Protein AF-A0ABD2J330-F1 (afdb_monomer)

Foldseek 3Di:
DVVVVVVVVVVVVVVVVVCCCVVLLVVLVVLLVVLVVVLCCLVVDVVNVPPPCNVVSVVSVVSNVVSVVSVVVSVD

Organism: NCBI:txid157864

Nearest PDB structures (foldseek):
  3t98-assembly1_B  TM=6.580E-01  e=9.813E+00  Rattus norvegicus

Secondary structure (DSSP, 8-state):
-HHHHHHHHHHHHHHHHHHIIIIIHHHHHHHHHHHHHHHHHHHH-GGGTT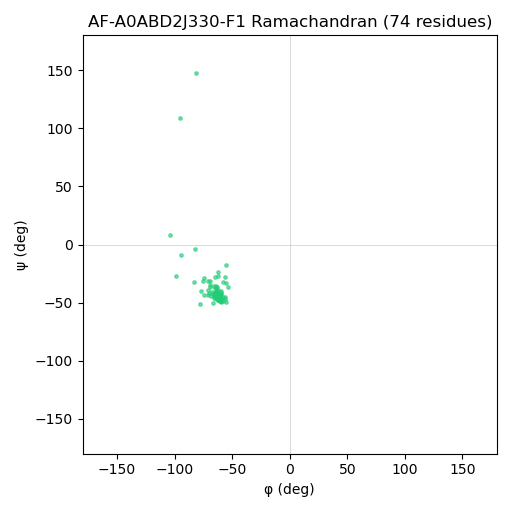STTHHHHHHHHHHHHHHHHHHHHHH-

Radius of gyration: 19.11 Å; Cα contacts (8 Å, |Δi|>4): 42; chains: 1; bounding box: 43×24×52 Å

Mean predicted aligned error: 6.85 Å

Structure (mmCIF, N/CA/C/O backbone):
data_AF-A0ABD2J330-F1
#
_entry.id   AF-A0ABD2J330-F1
#
loop_
_atom_site.group_PDB
_atom_site.id
_atom_site.type_symbol
_atom_site.label_atom_id
_atom_site.label_alt_id
_atom_site.label_comp_id
_atom_site.label_asym_id
_atom_site.label_entity_id
_atom_site.label_seq_id
_atom_site.pdbx_PDB_ins_code
_atom_site.Cartn_x
_atom_site.Cartn_y
_atom_site.Cartn_z
_atom_site.occupancy
_atom_site.B_iso_or_equiv
_atom_site.auth_seq_id
_atom_site.auth_comp_id
_atom_site.auth_asym_id
_atom_site.auth_atom_id
_atom_site.pdbx_PDB_model_num
ATOM 1 N N . MET A 1 1 ? -26.496 15.201 31.004 1.00 61.31 1 MET A N 1
ATOM 2 C CA . MET A 1 1 ? -26.047 15.732 29.699 1.00 61.31 1 MET A CA 1
ATOM 3 C C . MET A 1 1 ? -24.681 15.172 29.326 1.00 61.31 1 MET A C 1
ATOM 5 O O . MET A 1 1 ? -24.580 14.614 28.251 1.00 61.31 1 MET A O 1
ATOM 9 N N . GLU A 1 2 ? -23.710 15.165 30.245 1.00 61.53 2 GLU A N 1
ATOM 10 C CA . GLU A 1 2 ? -22.366 14.579 30.048 1.00 61.53 2 GLU A CA 1
ATOM 11 C C . GLU A 1 2 ? -22.352 13.105 29.578 1.00 61.53 2 GLU A C 1
ATOM 13 O O . GLU A 1 2 ? -21.540 12.728 28.743 1.00 61.53 2 GLU A O 1
ATOM 18 N N . PHE A 1 3 ? -23.285 12.265 30.046 1.00 62.16 3 PHE A N 1
ATOM 19 C CA . PHE A 1 3 ? -23.382 10.863 29.604 1.00 62.16 3 PHE A CA 1
ATOM 20 C C . PHE A 1 3 ? -23.849 10.685 28.149 1.00 62.16 3 PHE A C 1
ATOM 22 O O . PHE A 1 3 ? -23.434 9.729 27.509 1.00 62.16 3 PHE A O 1
ATOM 29 N N . ILE A 1 4 ? -24.685 11.592 27.627 1.00 63.69 4 ILE A N 1
ATOM 30 C CA . ILE A 1 4 ? -25.192 11.512 26.243 1.00 63.69 4 ILE A CA 1
ATOM 31 C C . ILE A 1 4 ? -24.108 11.976 25.263 1.00 63.69 4 ILE A C 1
ATOM 33 O O . ILE A 1 4 ? -23.884 11.345 24.238 1.00 63.69 4 ILE A O 1
ATOM 37 N N . GLU A 1 5 ? -23.375 13.029 25.623 1.00 67.25 5 GLU A N 1
ATOM 38 C CA . GLU A 1 5 ? -22.283 13.573 24.808 1.00 67.25 5 GLU A CA 1
ATOM 39 C C . GLU A 1 5 ? -21.134 12.563 24.634 1.00 67.25 5 GLU A C 1
ATOM 41 O O . GLU A 1 5 ? -20.575 12.418 23.548 1.00 67.25 5 GLU A O 1
ATOM 46 N N . LYS A 1 6 ? -20.845 11.784 25.685 1.00 68.31 6 LYS A N 1
ATOM 47 C CA . LYS A 1 6 ? -19.817 10.736 25.662 1.00 68.31 6 LYS A CA 1
ATOM 48 C C . LYS A 1 6 ? -20.194 9.541 24.776 1.00 68.31 6 LYS A C 1
ATOM 50 O O . LYS A 1 6 ? -19.313 8.960 24.145 1.00 68.31 6 LYS A O 1
ATOM 55 N N . ASP A 1 7 ? -21.477 9.182 24.721 1.00 72.12 7 ASP A N 1
ATOM 56 C CA . ASP A 1 7 ? -21.981 8.116 23.842 1.00 72.12 7 ASP A CA 1
ATOM 57 C C . ASP A 1 7 ? -21.924 8.536 22.365 1.00 72.12 7 ASP A C 1
ATOM 59 O O . ASP A 1 7 ? -21.476 7.762 21.512 1.00 72.12 7 ASP A O 1
ATOM 63 N N . ASP A 1 8 ? -22.290 9.784 22.062 1.00 77.50 8 ASP A N 1
ATOM 64 C CA . ASP A 1 8 ? -22.225 10.326 20.702 1.00 77.50 8 ASP A CA 1
ATOM 65 C C . ASP A 1 8 ? -20.779 10.408 20.190 1.00 77.50 8 ASP A C 1
ATOM 67 O O . ASP A 1 8 ? -20.492 9.990 19.062 1.00 77.50 8 ASP A O 1
ATOM 71 N N . GLU A 1 9 ? -19.844 10.861 21.031 1.00 79.81 9 GLU A N 1
ATOM 72 C CA . GLU A 1 9 ? -18.419 10.912 20.695 1.00 79.81 9 GLU A CA 1
ATOM 73 C C . GLU A 1 9 ? -17.851 9.508 20.421 1.00 79.81 9 GLU A C 1
ATOM 75 O O . GLU A 1 9 ? -17.169 9.288 19.412 1.00 79.81 9 GLU A O 1
ATOM 80 N N . GLN A 1 10 ? -18.196 8.518 21.253 1.00 81.44 10 GLN A N 1
ATOM 81 C CA . GLN A 1 10 ? -17.793 7.128 21.027 1.00 81.44 10 GLN A CA 1
ATOM 82 C C . GLN A 1 10 ? -18.395 6.537 19.746 1.00 81.44 10 GLN A C 1
ATOM 84 O O . GLN A 1 10 ? -17.722 5.763 19.056 1.00 81.44 10 GLN A O 1
ATOM 89 N N . SER A 1 11 ? -19.632 6.898 19.392 1.00 83.25 11 SER A N 1
ATOM 90 C CA . SER A 1 11 ? -20.276 6.432 18.156 1.00 83.25 11 SER A CA 1
ATOM 91 C C . SER A 1 11 ? -19.598 7.009 16.904 1.00 83.25 11 SER A C 1
ATOM 93 O O . SER A 1 11 ? -19.336 6.280 15.936 1.00 83.25 11 SER A O 1
ATO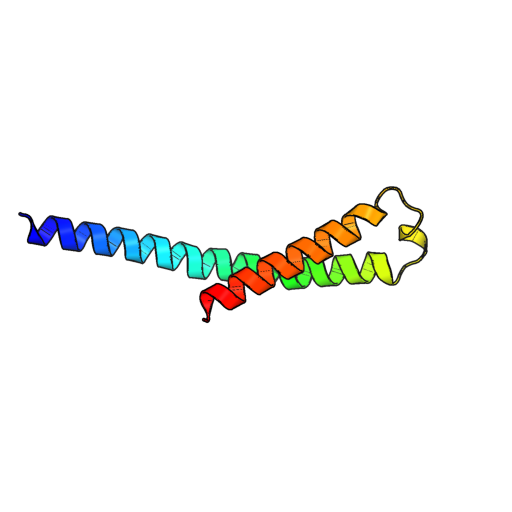M 95 N N . LEU A 1 12 ? -19.222 8.293 16.943 1.00 85.50 12 LEU A N 1
ATOM 96 C CA . LEU A 1 12 ? -18.509 8.962 15.854 1.00 85.50 12 LEU A CA 1
ATOM 97 C C . LEU A 1 12 ? -17.109 8.381 15.666 1.00 85.50 12 LEU A C 1
ATOM 99 O O . LEU A 1 12 ? -16.706 8.095 14.533 1.00 85.50 12 LEU A O 1
ATOM 103 N N . LEU A 1 13 ? -16.381 8.158 16.763 1.00 89.00 13 LEU A N 1
ATOM 104 C CA . LEU A 1 13 ? -15.071 7.511 16.723 1.00 89.00 13 LEU A CA 1
ATOM 105 C C . LEU A 1 13 ? -15.180 6.096 16.151 1.00 89.00 13 LEU A C 1
ATOM 107 O O . LEU A 1 13 ? -14.459 5.768 15.210 1.00 89.00 13 LEU A O 1
ATOM 111 N N . ARG A 1 14 ? -16.133 5.287 16.629 1.00 88.56 14 ARG A N 1
ATOM 112 C CA . ARG A 1 14 ? -16.379 3.929 16.119 1.00 88.56 14 ARG A CA 1
ATOM 113 C C . ARG A 1 14 ? -16.652 3.918 14.616 1.00 88.56 14 ARG A C 1
ATOM 115 O O . ARG A 1 14 ? -16.081 3.099 13.901 1.00 88.56 14 ARG A O 1
ATOM 122 N N . THR A 1 15 ? -17.488 4.834 14.134 1.00 87.81 15 THR A N 1
ATOM 123 C CA . THR A 1 15 ? -17.835 4.933 12.709 1.00 87.81 15 THR A CA 1
ATOM 124 C C . THR A 1 15 ? -16.616 5.289 11.859 1.00 87.81 15 THR A C 1
ATOM 126 O O . THR A 1 15 ? -16.381 4.670 10.821 1.00 87.81 15 THR A O 1
ATOM 129 N N . ARG A 1 16 ? -15.797 6.245 12.316 1.00 88.12 16 ARG A N 1
ATOM 130 C CA . ARG A 1 16 ? -14.550 6.627 11.635 1.00 88.12 16 ARG A CA 1
ATOM 131 C C . ARG A 1 16 ? -13.549 5.479 11.605 1.00 88.12 16 ARG A C 1
ATOM 133 O O . ARG A 1 16 ? -12.995 5.201 10.547 1.00 88.12 16 ARG A O 1
ATOM 140 N N . PHE A 1 17 ? -13.363 4.783 12.727 1.00 88.62 17 PHE A N 1
ATOM 141 C CA . PHE A 1 17 ? -12.501 3.603 12.786 1.00 88.62 17 PHE A CA 1
ATOM 142 C C . PHE A 1 17 ? -12.978 2.510 11.832 1.00 88.62 17 PHE A C 1
ATOM 144 O O . PHE A 1 17 ? -12.166 1.946 11.108 1.00 88.62 17 PHE A O 1
ATOM 151 N N . TRP A 1 18 ? -14.285 2.260 11.761 1.00 91.06 18 TRP A N 1
ATOM 152 C CA . TRP A 1 18 ? -14.837 1.262 10.848 1.00 91.06 18 TRP A CA 1
ATOM 153 C C . TRP A 1 18 ? -14.585 1.618 9.377 1.00 91.06 18 TRP A C 1
ATOM 155 O O . TRP A 1 18 ? -14.168 0.767 8.593 1.00 91.06 18 TRP A O 1
ATOM 165 N N . LEU A 1 19 ? -14.763 2.893 9.015 1.00 90.06 19 LEU A N 1
ATOM 166 C CA . LEU A 1 19 ? -14.433 3.409 7.684 1.00 90.06 19 LEU A CA 1
ATOM 167 C C . LEU A 1 19 ? -12.954 3.220 7.349 1.00 90.06 19 LEU A C 1
ATOM 169 O O . LEU A 1 19 ? -12.639 2.738 6.264 1.00 90.06 19 LEU A O 1
ATOM 173 N N . VAL A 1 20 ? -12.058 3.564 8.279 1.00 91.88 20 VAL A N 1
ATOM 174 C CA . VAL A 1 20 ? -10.614 3.381 8.098 1.00 91.88 20 VAL A CA 1
ATOM 175 C C . VAL A 1 20 ? -10.295 1.907 7.888 1.00 91.88 20 VAL A C 1
ATOM 177 O O . VAL A 1 20 ? -9.630 1.587 6.914 1.00 91.88 20 VAL A O 1
ATOM 180 N N . VAL A 1 21 ? -10.820 1.014 8.727 1.00 92.31 21 VAL A N 1
ATOM 181 C CA . VAL A 1 21 ? -10.563 -0.431 8.642 1.00 92.31 21 VAL A CA 1
ATOM 182 C C . VAL A 1 21 ? -11.020 -1.004 7.300 1.00 92.31 21 VAL A C 1
ATOM 184 O O . VAL A 1 21 ? -10.261 -1.711 6.641 1.00 92.31 21 VAL A O 1
ATOM 187 N N . VAL A 1 22 ? -12.248 -0.702 6.872 1.00 93.50 22 VAL A N 1
ATOM 188 C CA . VAL A 1 22 ? -12.826 -1.317 5.668 1.00 93.50 22 VAL A CA 1
ATOM 189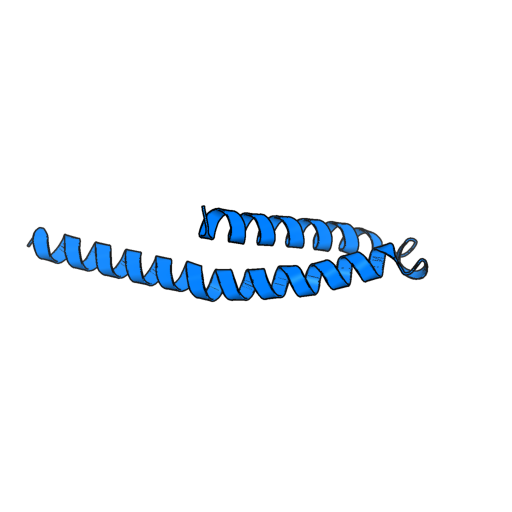 C C . VAL A 1 22 ? -12.285 -0.678 4.395 1.00 93.50 22 VAL A C 1
ATOM 191 O O . VAL A 1 22 ? -11.818 -1.390 3.506 1.00 93.50 22 VAL A O 1
ATOM 194 N N . ALA A 1 23 ? -12.325 0.652 4.295 1.00 94.19 23 ALA A N 1
ATOM 195 C CA . ALA A 1 23 ? -11.863 1.345 3.097 1.00 94.19 23 ALA A CA 1
ATOM 196 C C . ALA A 1 23 ? -10.338 1.275 2.971 1.00 94.19 23 ALA A C 1
ATOM 198 O O . ALA A 1 23 ? -9.833 0.979 1.890 1.00 94.19 23 ALA A O 1
ATOM 199 N N . GLY A 1 24 ? -9.611 1.490 4.071 1.00 93.44 24 GLY A N 1
ATOM 200 C CA . GLY A 1 24 ? -8.156 1.375 4.099 1.00 93.44 24 GLY A CA 1
ATOM 201 C C . GLY A 1 24 ? -7.694 -0.064 3.884 1.00 93.44 24 GLY A C 1
ATOM 202 O O . GLY A 1 24 ? -6.813 -0.294 3.066 1.00 93.44 24 GLY A O 1
ATOM 203 N N . GLY A 1 25 ? -8.352 -1.050 4.504 1.00 93.81 25 GLY A N 1
ATOM 204 C CA . GLY A 1 25 ? -8.051 -2.465 4.274 1.00 93.81 25 GLY A CA 1
ATOM 205 C C . GLY A 1 25 ? -8.242 -2.886 2.814 1.00 93.81 25 GLY A C 1
ATOM 206 O O . GLY A 1 25 ? -7.361 -3.523 2.237 1.00 93.81 25 GLY A O 1
ATOM 207 N N . ALA A 1 26 ? -9.353 -2.489 2.183 1.00 95.56 26 ALA A N 1
ATOM 208 C CA . ALA A 1 26 ? -9.592 -2.760 0.766 1.00 95.56 26 ALA A CA 1
ATOM 209 C C . ALA A 1 26 ? -8.577 -2.048 -0.146 1.00 95.56 26 ALA A C 1
ATOM 211 O O . ALA A 1 26 ? -8.053 -2.663 -1.078 1.00 95.56 26 ALA A O 1
ATOM 212 N N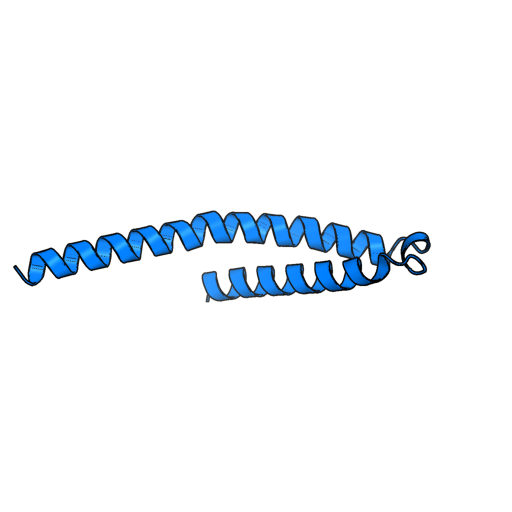 . ALA A 1 27 ? -8.281 -0.774 0.135 1.00 95.44 27 ALA A N 1
ATOM 213 C CA . ALA A 1 27 ? -7.311 0.009 -0.624 1.00 95.44 27 ALA A CA 1
ATOM 214 C C . ALA A 1 27 ? -5.906 -0.598 -0.538 1.00 95.44 27 ALA A C 1
ATOM 216 O O . ALA A 1 27 ? -5.289 -0.826 -1.576 1.00 95.44 27 ALA A O 1
ATOM 217 N N . SER A 1 28 ? -5.439 -0.947 0.663 1.00 95.44 28 SER A N 1
ATOM 218 C CA . SER A 1 28 ? -4.119 -1.550 0.851 1.00 95.44 28 SER A CA 1
ATOM 219 C C . SER A 1 28 ? -4.031 -2.968 0.291 1.00 95.44 28 SER A C 1
ATOM 221 O O . SER A 1 28 ? -3.018 -3.320 -0.306 1.00 95.44 28 SER A O 1
ATOM 223 N N . ALA A 1 29 ? -5.088 -3.782 0.383 1.00 94.31 29 ALA A N 1
ATOM 224 C CA . ALA A 1 29 ? -5.096 -5.099 -0.258 1.00 94.31 29 ALA A CA 1
ATOM 225 C C . ALA A 1 29 ? -4.940 -4.991 -1.787 1.00 94.31 29 ALA A C 1
ATOM 227 O O . ALA A 1 29 ? -4.157 -5.729 -2.391 1.00 94.31 29 ALA A O 1
ATOM 228 N N . PHE A 1 30 ? -5.651 -4.050 -2.416 1.00 96.06 30 PHE A N 1
ATOM 229 C CA . PHE A 1 30 ? -5.498 -3.774 -3.843 1.00 96.06 30 PHE A CA 1
ATOM 230 C C . PHE A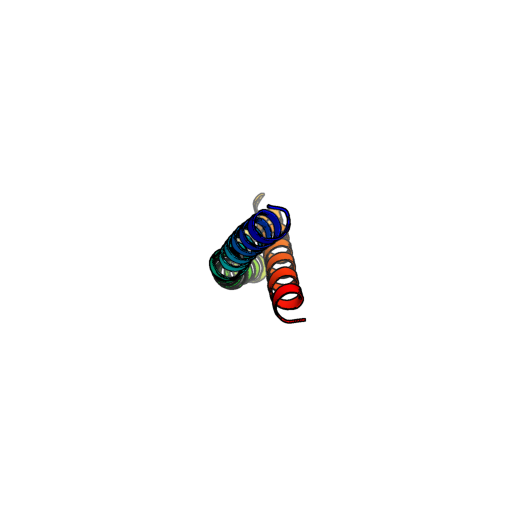 1 30 ? -4.110 -3.206 -4.172 1.00 96.06 30 PHE A C 1
ATOM 232 O O . PHE A 1 30 ? -3.470 -3.674 -5.116 1.00 96.06 30 PHE A O 1
ATOM 239 N N . GLY A 1 31 ? -3.640 -2.238 -3.381 1.00 95.62 31 GLY A N 1
ATOM 240 C CA . GLY A 1 31 ? -2.347 -1.579 -3.545 1.00 95.62 31 GLY A CA 1
ATOM 241 C C . GLY A 1 31 ? -1.182 -2.565 -3.500 1.00 95.62 31 GLY A C 1
ATOM 242 O O . GLY A 1 31 ? -0.375 -2.575 -4.430 1.00 95.62 31 GLY A O 1
ATOM 243 N N . ILE A 1 32 ? -1.169 -3.498 -2.539 1.00 96.00 32 ILE A N 1
ATOM 244 C CA . ILE A 1 32 ? -0.161 -4.570 -2.461 1.00 96.00 32 ILE A CA 1
ATOM 245 C C . ILE A 1 32 ? -0.122 -5.375 -3.759 1.00 96.00 32 ILE A C 1
ATOM 247 O O . ILE A 1 32 ? 0.950 -5.585 -4.323 1.00 96.00 32 ILE A O 1
ATOM 251 N N . VAL A 1 33 ? -1.275 -5.826 -4.260 1.00 95.81 33 VAL A N 1
ATOM 252 C CA . VAL A 1 33 ? -1.327 -6.663 -5.469 1.00 95.81 33 VAL A CA 1
ATOM 253 C C . VAL A 1 33 ? -0.878 -5.874 -6.699 1.00 95.81 33 VAL A C 1
ATOM 255 O O . VAL A 1 33 ? -0.005 -6.333 -7.442 1.00 95.81 33 VAL A O 1
ATOM 258 N N . ALA A 1 34 ? -1.440 -4.683 -6.909 1.00 95.69 34 ALA A N 1
ATOM 259 C CA . ALA A 1 34 ? -1.149 -3.851 -8.072 1.00 95.69 34 ALA A CA 1
ATOM 260 C C . ALA A 1 34 ? 0.327 -3.425 -8.106 1.00 95.69 34 ALA A C 1
ATOM 262 O O . ALA A 1 34 ? 1.006 -3.592 -9.125 1.00 95.69 34 ALA A O 1
ATOM 263 N N . ASN A 1 35 ? 0.849 -2.945 -6.978 1.00 95.50 35 ASN A N 1
ATOM 264 C CA . ASN A 1 35 ? 2.212 -2.446 -6.887 1.00 95.50 35 ASN A CA 1
ATOM 265 C C . ASN A 1 35 ? 3.253 -3.572 -6.857 1.00 95.50 35 ASN A C 1
ATOM 267 O O . ASN A 1 35 ? 4.319 -3.421 -7.462 1.00 95.50 35 ASN A O 1
ATOM 271 N N . ALA A 1 36 ? 2.944 -4.746 -6.297 1.00 93.69 36 ALA A N 1
ATOM 272 C CA . ALA A 1 36 ? 3.814 -5.916 -6.427 1.00 93.69 36 ALA A CA 1
ATOM 273 C C . ALA A 1 36 ? 3.920 -6.385 -7.888 1.00 93.69 36 ALA A C 1
ATOM 275 O O . ALA A 1 36 ? 5.015 -6.707 -8.365 1.00 93.69 36 ALA A O 1
ATOM 276 N N . MET A 1 37 ? 2.807 -6.385 -8.634 1.00 93.12 37 MET A N 1
ATOM 277 C CA . MET A 1 37 ? 2.814 -6.700 -10.068 1.00 93.12 37 MET A CA 1
ATOM 278 C C . MET A 1 37 ? 3.623 -5.676 -10.870 1.00 93.12 37 MET A C 1
ATOM 280 O O . MET A 1 37 ? 4.429 -6.070 -11.720 1.00 93.12 37 MET A O 1
ATOM 284 N N . LEU A 1 38 ? 3.455 -4.383 -10.581 1.00 91.88 38 LEU A N 1
ATOM 285 C CA . LEU A 1 38 ? 4.199 -3.314 -11.245 1.00 91.88 38 LEU A CA 1
ATOM 286 C C . LEU A 1 38 ? 5.702 -3.420 -10.951 1.00 91.88 38 LEU A C 1
ATOM 288 O O . LEU A 1 38 ? 6.519 -3.425 -11.871 1.00 91.88 38 LEU A O 1
ATOM 292 N N . THR A 1 39 ? 6.067 -3.620 -9.685 1.00 91.06 39 THR A N 1
ATOM 293 C CA . THR A 1 39 ? 7.454 -3.844 -9.252 1.00 91.06 39 THR A CA 1
ATOM 294 C C . THR A 1 39 ? 8.068 -5.038 -9.983 1.00 91.06 39 THR A C 1
ATOM 296 O O . THR A 1 39 ? 9.160 -4.940 -10.550 1.00 91.06 39 THR A O 1
ATOM 299 N N . ARG A 1 40 ? 7.340 -6.161 -10.066 1.00 90.38 40 ARG A N 1
ATOM 300 C CA . ARG A 1 40 ? 7.779 -7.343 -10.820 1.00 90.38 40 ARG A CA 1
ATOM 301 C C . ARG A 1 40 ? 7.992 -7.023 -12.299 1.00 90.38 40 ARG A C 1
ATOM 303 O O . ARG A 1 40 ? 8.972 -7.498 -12.877 1.00 90.38 40 ARG A O 1
ATOM 310 N N . LEU A 1 41 ? 7.112 -6.241 -12.923 1.00 89.12 41 LEU A N 1
ATOM 311 C CA . LEU A 1 41 ? 7.244 -5.847 -14.327 1.00 89.12 41 LEU A CA 1
ATOM 312 C C . LEU A 1 41 ? 8.542 -5.059 -14.560 1.00 89.12 41 LEU A C 1
ATOM 314 O O . LEU A 1 41 ? 9.312 -5.419 -15.453 1.00 89.12 41 LEU A O 1
ATOM 318 N N . PHE A 1 42 ? 8.820 -4.056 -13.722 1.00 86.94 42 PHE A N 1
ATOM 319 C CA . PHE A 1 42 ? 10.026 -3.227 -13.820 1.00 86.94 42 PHE A CA 1
ATOM 320 C C . PHE A 1 42 ? 11.323 -4.009 -13.555 1.00 86.94 42 PHE A C 1
ATOM 322 O O . PHE A 1 42 ? 12.330 -3.771 -14.223 1.00 86.94 42 PHE A O 1
ATOM 329 N N . LEU A 1 43 ? 11.304 -4.984 -12.638 1.00 83.62 43 LEU A N 1
ATOM 330 C CA . LEU A 1 43 ? 12.471 -5.827 -12.348 1.00 83.62 43 LEU A CA 1
ATOM 331 C C . LEU A 1 43 ? 12.738 -6.861 -13.455 1.00 83.62 43 LEU A C 1
ATOM 333 O O . LEU A 1 43 ? 13.881 -7.071 -13.875 1.00 83.62 43 LEU A O 1
ATOM 337 N N . THR A 1 44 ? 11.686 -7.514 -13.952 1.00 85.81 44 THR A N 1
ATOM 338 C CA . THR A 1 44 ? 11.829 -8.661 -14.865 1.00 85.81 44 THR A CA 1
ATOM 339 C C . THR A 1 44 ? 12.038 -8.259 -16.320 1.00 85.81 44 THR A C 1
ATOM 341 O O . THR A 1 44 ? 12.757 -8.954 -17.037 1.00 85.81 44 THR A O 1
ATOM 344 N N . ARG A 1 45 ? 11.463 -7.141 -16.779 1.00 82.81 45 ARG A N 1
ATOM 345 C CA . ARG A 1 45 ? 11.545 -6.720 -18.184 1.00 82.81 45 ARG A CA 1
ATOM 346 C C . ARG A 1 45 ? 12.700 -5.725 -18.393 1.00 82.81 45 ARG A C 1
ATOM 348 O O . ARG A 1 45 ? 12.577 -4.565 -18.006 1.00 82.81 45 ARG A O 1
ATOM 355 N N . PRO A 1 46 ? 13.801 -6.116 -19.069 1.00 76.38 46 PRO A N 1
ATOM 356 C CA . PRO A 1 46 ? 14.966 -5.245 -19.262 1.00 76.38 46 PRO A CA 1
ATOM 357 C C . PRO A 1 46 ? 14.663 -3.973 -20.066 1.00 76.38 46 PRO A C 1
ATOM 359 O O . PRO A 1 46 ? 15.325 -2.960 -19.862 1.00 76.38 46 PRO A O 1
ATOM 362 N N . ALA A 1 47 ? 13.613 -3.986 -20.897 1.00 77.12 47 ALA A N 1
ATOM 363 C CA . ALA A 1 47 ? 13.130 -2.814 -21.632 1.00 77.12 47 ALA A CA 1
ATOM 364 C C . ALA A 1 47 ? 12.774 -1.619 -20.724 1.00 77.12 47 ALA A C 1
ATOM 366 O O . ALA A 1 47 ? 12.892 -0.473 -21.148 1.00 77.12 47 ALA A O 1
ATOM 367 N N . PHE A 1 48 ? 12.378 -1.869 -19.472 1.00 73.94 48 PHE A N 1
ATOM 368 C CA . PHE A 1 48 ? 12.012 -0.813 -18.528 1.00 73.94 48 PHE A CA 1
ATOM 369 C C . PHE A 1 48 ? 13.164 -0.377 -17.612 1.00 73.94 48 PHE A C 1
ATOM 371 O O . PHE A 1 48 ? 13.036 0.641 -16.941 1.00 73.94 48 PHE A O 1
ATOM 378 N N . ARG A 1 49 ? 14.306 -1.084 -17.600 1.00 70.12 49 ARG A N 1
ATOM 379 C CA . ARG A 1 49 ? 15.452 -0.749 -16.727 1.00 70.12 49 ARG A CA 1
ATOM 380 C C . ARG A 1 49 ? 16.239 0.475 -17.184 1.00 70.12 49 ARG A C 1
ATOM 382 O O . ARG A 1 49 ? 16.812 1.174 -16.361 1.00 70.12 49 ARG A O 1
ATOM 389 N N . HIS A 1 50 ? 16.256 0.735 -18.488 1.00 73.38 50 HIS A N 1
ATOM 390 C CA . HIS A 1 50 ? 16.907 1.909 -19.082 1.00 73.38 50 HIS A CA 1
ATOM 391 C C . HIS A 1 50 ? 15.899 2.982 -19.511 1.00 73.38 50 HIS A C 1
ATOM 393 O O . HIS A 1 50 ? 16.253 3.955 -20.170 1.00 73.38 50 HIS A O 1
ATOM 399 N N . SER A 1 51 ? 14.630 2.791 -19.150 1.00 74.00 51 SER A N 1
ATOM 400 C CA . SER A 1 51 ? 13.562 3.748 -19.395 1.00 74.00 51 SER A CA 1
ATOM 401 C C . SER A 1 51 ? 13.575 4.837 -18.314 1.00 74.00 51 SER A C 1
ATOM 403 O O . SER A 1 51 ? 13.849 4.520 -17.153 1.00 74.00 51 SER A O 1
ATOM 405 N N . PRO A 1 52 ? 13.190 6.090 -18.628 1.00 77.75 52 PRO A N 1
ATOM 406 C CA . PRO A 1 52 ? 12.958 7.128 -17.613 1.00 77.75 52 PRO A CA 1
ATOM 407 C C . PRO A 1 52 ? 11.934 6.704 -16.543 1.00 77.75 52 PRO A C 1
ATOM 409 O O . PRO A 1 52 ? 11.893 7.274 -15.458 1.00 77.75 52 PRO A O 1
ATOM 412 N N . PHE A 1 53 ? 11.136 5.671 -16.825 1.00 81.44 53 PHE A N 1
ATOM 413 C CA . PHE A 1 53 ? 10.142 5.111 -15.920 1.00 81.44 53 PHE A CA 1
ATOM 414 C C . PHE A 1 53 ? 10.701 4.128 -14.885 1.00 81.44 53 PHE A C 1
ATOM 416 O O . PHE A 1 53 ? 9.942 3.695 -14.029 1.00 81.44 53 PHE A O 1
ATOM 423 N N . PHE A 1 54 ? 11.992 3.776 -14.900 1.00 81.62 54 PHE A N 1
ATOM 424 C CA . PHE A 1 54 ? 12.556 2.818 -13.935 1.00 81.62 54 PHE A CA 1
ATOM 425 C C . PHE A 1 54 ? 12.317 3.223 -12.467 1.00 81.62 54 PHE A C 1
ATOM 427 O O . PHE A 1 54 ? 12.072 2.366 -11.618 1.00 81.62 54 PHE A O 1
ATOM 434 N N . PHE A 1 55 ? 12.292 4.531 -12.181 1.00 86.75 55 PHE A N 1
ATOM 435 C CA . PHE A 1 55 ? 11.958 5.071 -10.860 1.00 86.75 55 PHE A CA 1
ATOM 436 C C . PHE A 1 55 ? 10.566 4.643 -10.357 1.00 86.75 55 PHE A C 1
ATOM 438 O O . PHE A 1 55 ? 10.399 4.407 -9.163 1.00 86.75 55 PHE A O 1
ATOM 445 N N . LEU A 1 56 ? 9.585 4.451 -11.248 1.00 89.00 56 LEU A N 1
ATOM 446 C CA . LEU A 1 56 ? 8.243 3.980 -10.876 1.00 89.00 56 LEU A CA 1
ATOM 447 C C . LEU A 1 56 ? 8.267 2.583 -10.245 1.00 89.00 56 LEU A C 1
ATOM 449 O O . LEU A 1 56 ? 7.410 2.277 -9.423 1.00 89.00 56 LEU A O 1
ATOM 453 N N . GLY A 1 57 ? 9.262 1.751 -10.571 1.00 88.81 57 GLY A N 1
ATOM 454 C CA . GLY A 1 57 ? 9.457 0.466 -9.901 1.00 88.81 57 GLY A CA 1
ATOM 455 C C . GLY A 1 57 ? 9.811 0.619 -8.418 1.00 88.81 57 GLY A C 1
ATOM 456 O O . GLY A 1 57 ? 9.328 -0.155 -7.597 1.00 88.81 57 GLY A O 1
ATOM 457 N N . PHE A 1 58 ? 10.602 1.637 -8.057 1.00 89.62 58 PHE A N 1
ATOM 458 C CA . PHE A 1 58 ? 10.907 1.943 -6.654 1.00 89.62 58 PHE A CA 1
ATOM 459 C C . PHE A 1 58 ? 9.701 2.515 -5.917 1.00 89.62 58 PHE A C 1
ATOM 461 O O . PHE A 1 58 ? 9.472 2.144 -4.770 1.00 89.62 58 PHE A O 1
ATOM 468 N N . VAL A 1 59 ? 8.920 3.376 -6.576 1.00 93.56 59 VAL A N 1
ATOM 469 C CA . VAL A 1 59 ? 7.670 3.909 -6.012 1.00 93.56 59 VAL A CA 1
ATOM 470 C C . VAL A 1 59 ? 6.698 2.769 -5.716 1.00 93.56 59 VAL A C 1
ATOM 472 O O . VAL A 1 59 ? 6.230 2.653 -4.593 1.00 93.56 59 VAL A O 1
ATOM 475 N N . ALA A 1 60 ? 6.493 1.853 -6.664 1.00 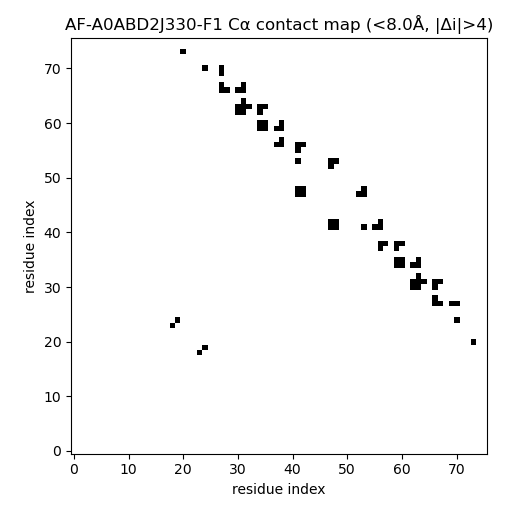94.19 60 ALA A N 1
ATOM 476 C CA . ALA A 1 60 ? 5.626 0.698 -6.450 1.00 94.19 60 ALA A CA 1
ATOM 477 C C . ALA A 1 60 ? 6.135 -0.230 -5.333 1.00 94.19 60 ALA A C 1
ATOM 479 O O . ALA A 1 60 ? 5.352 -0.724 -4.520 1.00 94.19 60 ALA A O 1
ATOM 480 N N . LEU A 1 61 ? 7.449 -0.449 -5.234 1.00 92.88 61 LEU A N 1
ATOM 481 C CA . LEU A 1 61 ? 8.006 -1.214 -4.118 1.00 92.88 61 LEU A CA 1
ATOM 482 C C . LEU A 1 61 ? 7.708 -0.524 -2.777 1.00 92.88 61 LEU A C 1
ATOM 484 O O . LEU A 1 61 ? 7.312 -1.189 -1.821 1.00 92.88 61 LEU A O 1
ATOM 488 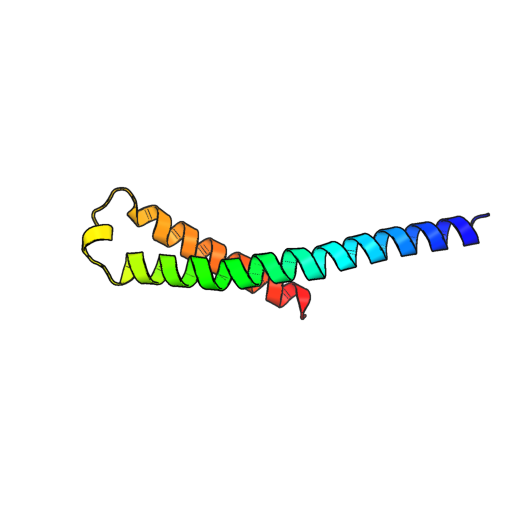N N . PHE A 1 62 ? 7.882 0.797 -2.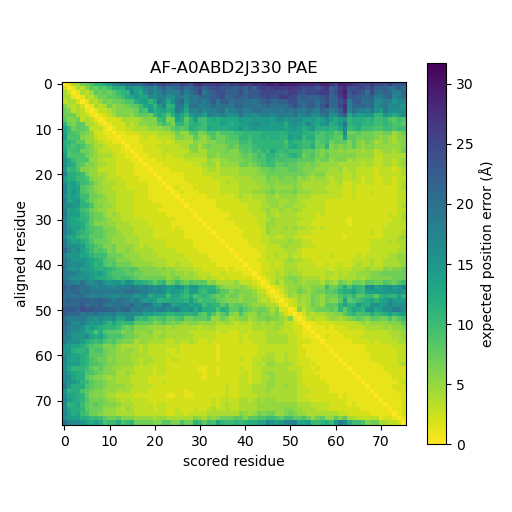716 1.00 95.44 62 PHE A N 1
ATOM 489 C CA . PHE A 1 62 ? 7.627 1.587 -1.517 1.00 95.44 62 PHE A CA 1
ATOM 490 C C . PHE A 1 62 ? 6.146 1.578 -1.125 1.00 95.44 62 PHE A C 1
ATOM 492 O O . PHE A 1 62 ? 5.835 1.320 0.035 1.00 95.44 62 PHE A O 1
ATOM 499 N N . ASP A 1 63 ? 5.240 1.746 -2.086 1.00 95.25 63 ASP A N 1
ATOM 500 C CA . ASP A 1 63 ? 3.797 1.672 -1.848 1.00 95.25 63 ASP A CA 1
ATOM 501 C C . ASP A 1 63 ? 3.389 0.287 -1.323 1.00 95.25 63 ASP A C 1
ATOM 503 O O . ASP A 1 63 ? 2.652 0.184 -0.348 1.00 95.25 63 ASP A O 1
ATOM 507 N N . THR A 1 64 ? 3.955 -0.789 -1.886 1.00 94.62 64 THR A N 1
ATOM 508 C CA . THR A 1 64 ? 3.713 -2.161 -1.397 1.00 94.62 64 THR A CA 1
ATOM 509 C C . THR A 1 64 ? 4.145 -2.323 0.066 1.00 94.62 64 THR A C 1
ATOM 511 O O . THR A 1 64 ? 3.462 -2.990 0.847 1.00 94.62 64 THR A O 1
ATOM 514 N N . LEU A 1 65 ? 5.277 -1.723 0.458 1.00 95.38 65 LEU A N 1
ATOM 515 C CA . LEU A 1 65 ? 5.753 -1.740 1.844 1.00 95.38 65 LEU A CA 1
ATOM 516 C C . LEU A 1 65 ? 4.841 -0.923 2.763 1.00 95.38 65 LEU A C 1
ATOM 518 O O . LEU A 1 65 ? 4.508 -1.404 3.843 1.00 95.38 65 LEU A O 1
ATOM 522 N N . LEU A 1 66 ? 4.414 0.270 2.340 1.00 95.94 66 LEU A N 1
ATOM 523 C CA . LEU A 1 66 ? 3.489 1.104 3.109 1.00 95.94 66 LEU A CA 1
ATOM 524 C C . LEU A 1 66 ? 2.153 0.400 3.345 1.00 95.94 66 LEU A C 1
ATOM 526 O O . LEU A 1 66 ? 1.687 0.354 4.483 1.00 95.94 66 LEU A O 1
ATOM 530 N N . ASP A 1 67 ? 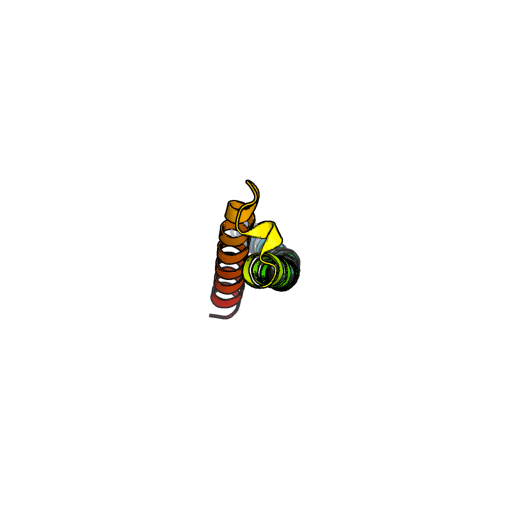1.577 -0.204 2.308 1.00 95.25 67 ASP A N 1
ATOM 531 C CA . ASP A 1 67 ? 0.335 -0.964 2.436 1.00 95.25 67 ASP A CA 1
ATOM 532 C C . ASP A 1 67 ? 0.507 -2.188 3.345 1.00 95.25 67 ASP A C 1
ATOM 534 O O . ASP A 1 67 ? -0.366 -2.505 4.153 1.00 95.25 67 ASP A O 1
ATOM 538 N N . SER A 1 68 ? 1.662 -2.858 3.272 1.00 93.44 68 SER A N 1
ATOM 539 C CA . SER A 1 68 ? 1.975 -3.982 4.162 1.00 93.44 68 SER A CA 1
ATOM 540 C C . SER A 1 68 ? 2.088 -3.535 5.623 1.00 93.44 68 SER A C 1
ATOM 542 O O . SER A 1 68 ? 1.583 -4.217 6.513 1.00 93.44 68 SER A O 1
ATOM 544 N N . VAL A 1 69 ? 2.710 -2.377 5.879 1.00 95.69 69 VAL A N 1
ATOM 545 C CA . VAL A 1 69 ? 2.788 -1.771 7.218 1.00 95.69 69 VAL A CA 1
ATOM 546 C C . VAL A 1 69 ? 1.401 -1.366 7.710 1.00 95.69 69 VAL A C 1
ATOM 548 O O . VAL A 1 69 ? 1.083 -1.624 8.866 1.00 95.69 69 VAL A O 1
ATOM 551 N N . TYR A 1 70 ? 0.558 -0.788 6.852 1.00 94.38 70 TYR A N 1
ATOM 552 C CA . TYR A 1 70 ? -0.819 -0.450 7.206 1.00 94.38 70 TYR A CA 1
ATOM 553 C C . TYR A 1 70 ? -1.603 -1.690 7.661 1.00 94.38 70 TYR A C 1
ATOM 555 O O . TYR A 1 70 ? -2.206 -1.675 8.732 1.00 94.38 70 TYR A O 1
ATOM 563 N N . ILE A 1 71 ? -1.540 -2.786 6.897 1.00 93.50 71 ILE A N 1
ATOM 564 C CA . ILE A 1 71 ? -2.190 -4.050 7.269 1.00 93.50 71 ILE A CA 1
ATOM 565 C C . ILE A 1 71 ? -1.593 -4.626 8.556 1.00 93.50 71 ILE A C 1
ATOM 567 O O . ILE A 1 71 ? -2.336 -5.116 9.402 1.00 93.50 71 ILE A O 1
ATOM 571 N N . PHE A 1 72 ? -0.272 -4.548 8.736 1.00 94.31 72 PHE A N 1
ATOM 572 C CA . PHE A 1 72 ? 0.369 -4.986 9.974 1.00 94.31 72 PHE A CA 1
ATOM 573 C C . PHE A 1 72 ? -0.160 -4.209 11.185 1.00 94.31 72 PHE A C 1
ATOM 575 O O . PHE A 1 72 ? -0.583 -4.835 12.149 1.00 94.31 72 PHE A O 1
ATOM 582 N N . LEU A 1 73 ? -0.220 -2.875 11.098 1.00 92.00 73 LEU A N 1
ATOM 583 C CA . LEU A 1 73 ? -0.752 -2.002 12.152 1.00 92.00 73 LEU A CA 1
ATOM 584 C C . LEU A 1 73 ? -2.250 -2.203 12.410 1.00 92.00 73 LEU A C 1
ATOM 586 O O . LEU A 1 73 ? -2.721 -1.946 13.511 1.00 92.00 73 LEU A O 1
ATOM 590 N N . LEU A 1 74 ? -3.008 -2.630 11.400 1.00 89.94 74 LEU A N 1
ATOM 591 C CA . LEU A 1 74 ? -4.428 -2.952 11.540 1.00 89.94 74 LEU A CA 1
ATOM 592 C C . LEU A 1 74 ? -4.651 -4.239 12.354 1.00 89.94 74 LEU A C 1
ATOM 594 O O . LEU A 1 74 ? -5.690 -4.392 12.993 1.00 89.94 74 LEU A O 1
ATOM 598 N N . VAL A 1 75 ? -3.710 -5.183 12.267 1.00 85.19 75 VAL A N 1
ATOM 599 C CA . VAL A 1 75 ? -3.818 -6.529 12.851 1.00 85.19 75 VAL A CA 1
ATOM 600 C C . VAL A 1 75 ? -3.090 -6.645 14.197 1.00 85.19 75 VAL A C 1
ATOM 602 O O . VAL A 1 75 ? -3.469 -7.495 15.004 1.00 85.19 75 VAL A O 1
ATOM 605 N N . SER A 1 76 ? -2.054 -5.832 14.429 1.00 75.75 76 SER A N 1
ATOM 606 C CA . SER A 1 76 ? -1.258 -5.783 15.667 1.00 75.75 76 SER A CA 1
ATOM 607 C C . SER A 1 76 ? -1.961 -5.041 16.798 1.00 75.75 76 SER A C 1
ATOM 609 O O . SER A 1 76 ? -1.929 -5.557 17.936 1.00 75.75 76 SER A O 1
#

Solvent-accessible surface area (backbone atoms only — not comparable to full-atom values): 4013 Å² total; per-residue (Å²): 110,72,71,58,55,53,51,53,51,51,52,53,51,50,52,50,51,51,48,47,53,54,54,47,47,53,49,26,58,48,42,32,54,55,20,48,52,47,23,49,49,38,71,71,38,72,83,36,62,82,35,93,62,37,62,54,26,56,52,23,47,48,50,24,49,51,27,50,49,51,54,47,66,74,74,108

pLDDT: mean 86.8, std 9.56, range [61.31, 96.06]

Sequence (76 aa):
MEFIEKDDEQSLLRTRFWLVVVAGGAASAFGIVANAMLTRLFLTRPAFRHSPFFFLGFVALFDTLLDSVYIFLLVS